Protein AF-A0A1F6UN71-F1 (afdb_monomer_lite)

Secondary structure (DSSP, 8-state):
-------------SPEEPSSPPP--GGGTTTEEEEEEETTEEEEEE-HHHHHHHHHHHHHT-

Organism: NCBI:txid1817761

Radius of gyration: 14.06 Å; chains: 1; bounding box: 27×30×37 Å

Foldseek 3Di:
DDPPPDPDPDPQDDWAWDPDDPDDDPLQVVFFPTWTHGPNDIDTDGNVVVSVVVVVVVVVVD

Sequence (62 aa):
MLVDALPVLMHLGAGRRLDGIPPHPEMLAGHVLGAWEHAGATWLEVALDGFFQTLGERIAAA

pLDDT: mean 75.83, std 17.51, range [33.69, 89.38]

Structure (mmCIF, N/CA/C/O backbone):
data_AF-A0A1F6UN71-F1
#
_entry.id   AF-A0A1F6UN71-F1
#
loop_
_atom_site.group_PDB
_atom_site.id
_atom_site.type_symbol
_atom_site.label_atom_id
_atom_site.label_alt_id
_atom_site.label_comp_id
_atom_site.label_asym_id
_atom_site.label_entity_id
_atom_site.label_seq_id
_atom_site.pdbx_PDB_ins_code
_atom_site.Cartn_x
_atom_site.Cartn_y
_atom_site.Cartn_z
_atom_site.occupancy
_atom_site.B_iso_or_equiv
_atom_site.auth_seq_id
_atom_site.auth_comp_id
_atom_site.auth_asym_id
_atom_site.auth_atom_id
_atom_site.pdbx_PDB_model_num
ATOM 1 N N . MET A 1 1 ? -14.641 23.999 -1.277 1.00 40.09 1 MET A N 1
ATOM 2 C CA . MET A 1 1 ? -13.465 23.200 -1.671 1.00 40.09 1 MET A CA 1
ATOM 3 C C . MET A 1 1 ? -13.932 21.757 -1.757 1.00 40.09 1 MET A C 1
ATOM 5 O O . MET A 1 1 ? -14.088 21.119 -0.728 1.00 40.09 1 MET A O 1
ATOM 9 N N . LEU A 1 2 ? -14.323 21.314 -2.951 1.00 33.69 2 LEU A N 1
ATOM 10 C CA . LEU A 1 2 ? -14.756 19.937 -3.192 1.00 33.69 2 LEU A CA 1
ATOM 11 C C . LEU A 1 2 ? -13.491 19.093 -3.346 1.00 33.69 2 LEU A C 1
ATOM 13 O O . LEU A 1 2 ? -12.737 19.285 -4.295 1.00 33.69 2 LEU A O 1
ATOM 17 N N . VAL A 1 3 ? -13.224 18.234 -2.365 1.00 43.66 3 VAL A N 1
ATOM 18 C CA . VAL A 1 3 ? -12.218 17.179 -2.490 1.00 43.66 3 VAL A CA 1
ATOM 19 C C . VAL A 1 3 ? -12.899 16.068 -3.276 1.00 43.66 3 VAL A C 1
ATOM 21 O O . VAL A 1 3 ? -13.688 15.302 -2.730 1.00 43.66 3 VAL A O 1
ATOM 24 N N . ASP A 1 4 ? -12.679 16.077 -4.586 1.00 42.84 4 ASP A N 1
ATOM 25 C CA . ASP A 1 4 ? -13.232 15.117 -5.536 1.00 42.84 4 ASP A CA 1
ATOM 26 C C . ASP A 1 4 ? -12.505 13.773 -5.357 1.00 42.84 4 ASP A C 1
ATOM 28 O O . ASP A 1 4 ? -11.499 13.486 -5.999 1.00 42.84 4 ASP A O 1
ATOM 32 N N . ALA A 1 5 ? -12.943 12.993 -4.365 1.00 42.47 5 ALA A N 1
ATOM 33 C CA . ALA A 1 5 ? -12.360 11.708 -3.980 1.00 42.47 5 ALA A CA 1
ATOM 34 C C . ALA A 1 5 ? -13.004 10.526 -4.729 1.00 42.47 5 ALA A C 1
ATOM 36 O O . ALA A 1 5 ? -13.197 9.451 -4.160 1.00 42.47 5 ALA A O 1
ATOM 37 N N . LEU A 1 6 ? -13.366 10.715 -6.000 1.00 37.00 6 LEU A N 1
ATOM 38 C CA . LEU A 1 6 ? -13.722 9.589 -6.858 1.00 37.00 6 LEU A CA 1
ATOM 39 C C . LEU A 1 6 ? -12.430 8.880 -7.291 1.00 37.00 6 LEU A C 1
ATOM 41 O O . LEU A 1 6 ? -11.509 9.546 -7.769 1.00 37.00 6 LEU A O 1
ATOM 45 N N . PRO A 1 7 ? -12.324 7.548 -7.133 1.00 43.62 7 PRO A N 1
ATOM 46 C CA . PRO A 1 7 ? -11.149 6.811 -7.567 1.00 43.62 7 PRO A CA 1
ATOM 47 C C . PRO A 1 7 ? -11.047 6.911 -9.089 1.00 43.62 7 PRO A C 1
ATOM 49 O O . PRO A 1 7 ? -11.750 6.228 -9.832 1.00 43.62 7 PRO A O 1
ATOM 52 N N . VAL A 1 8 ? -10.173 7.797 -9.564 1.00 45.41 8 VAL A N 1
ATOM 53 C CA . VAL A 1 8 ? -9.750 7.803 -10.959 1.00 45.41 8 VAL A CA 1
ATOM 54 C C . VAL A 1 8 ? -9.074 6.456 -11.184 1.00 45.41 8 VAL A C 1
ATOM 56 O O . VAL A 1 8 ? -8.095 6.141 -10.507 1.00 45.41 8 VAL A O 1
ATOM 59 N N . LEU A 1 9 ? -9.608 5.649 -12.106 1.00 44.72 9 LEU A N 1
ATOM 60 C CA . LEU A 1 9 ? -8.921 4.475 -12.644 1.00 44.72 9 LEU A CA 1
ATOM 61 C C . LEU A 1 9 ? -7.612 4.959 -13.272 1.00 44.72 9 LEU A C 1
ATOM 63 O O . LEU A 1 9 ? -7.553 5.343 -14.440 1.00 44.72 9 LEU A O 1
ATOM 67 N N . MET A 1 10 ? -6.576 5.022 -12.443 1.00 47.66 10 MET A N 1
ATOM 68 C CA . MET A 1 10 ? -5.275 5.540 -12.803 1.00 47.66 10 MET A CA 1
ATOM 69 C C . MET 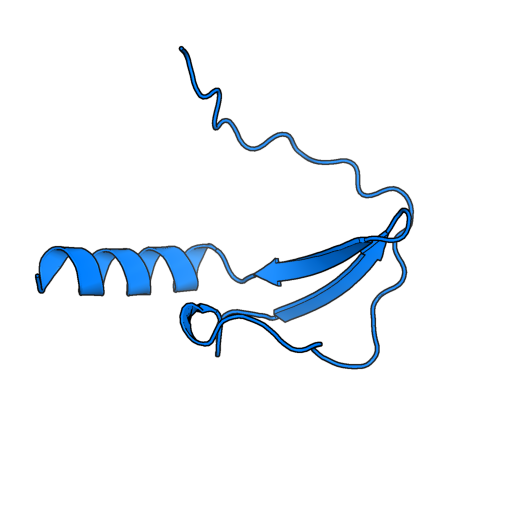A 1 10 ? -4.670 4.539 -13.784 1.00 47.66 10 MET A C 1
ATOM 71 O O . MET A 1 10 ? -4.362 3.404 -13.421 1.00 47.66 10 MET A O 1
ATOM 75 N N . HIS A 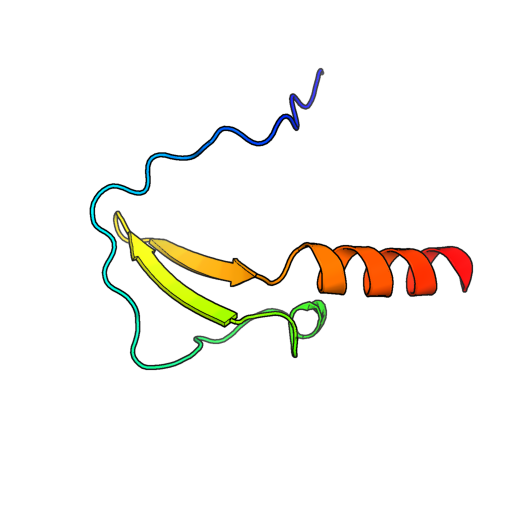1 11 ? -4.559 4.933 -15.053 1.00 43.72 11 HIS A N 1
ATOM 76 C CA . HIS A 1 11 ? -3.783 4.182 -16.031 1.00 43.72 11 HIS A CA 1
ATOM 77 C C . HIS A 1 11 ? -2.325 4.212 -15.571 1.00 43.72 11 HIS A C 1
ATOM 79 O O . HIS A 1 11 ? -1.607 5.184 -15.799 1.00 43.72 11 HIS A O 1
ATOM 85 N N . LEU A 1 12 ? -1.910 3.157 -14.871 1.00 51.41 12 LEU A N 1
ATOM 86 C CA . LEU A 1 12 ? -0.526 2.923 -14.495 1.00 51.41 12 LEU A CA 1
ATOM 87 C C . LEU A 1 12 ? 0.249 2.699 -15.797 1.00 51.41 12 LEU A C 1
ATOM 89 O O . LEU A 1 12 ? 0.292 1.588 -16.325 1.00 51.41 12 LEU A O 1
ATOM 93 N N . GLY A 1 13 ? 0.832 3.763 -16.358 1.00 52.75 13 GLY A N 1
ATOM 94 C CA . GLY A 1 13 ? 1.871 3.606 -17.376 1.00 52.75 13 GLY A CA 1
ATOM 95 C C . GLY A 1 13 ? 2.920 2.635 -16.833 1.00 52.75 13 GLY A C 1
ATOM 96 O O . GLY A 1 13 ? 3.189 2.684 -15.637 1.00 52.75 13 GLY A O 1
ATOM 97 N N . ALA A 1 14 ? 3.443 1.734 -17.672 1.00 54.69 14 ALA A N 1
ATOM 98 C CA . ALA A 1 14 ? 4.226 0.560 -17.266 1.00 54.69 14 ALA A CA 1
ATOM 99 C C . ALA A 1 14 ? 5.197 0.853 -16.101 1.00 54.69 14 ALA A C 1
ATOM 101 O O . ALA A 1 14 ? 6.302 1.354 -16.300 1.00 54.69 14 ALA A O 1
ATOM 102 N N . GLY A 1 15 ? 4.740 0.600 -14.873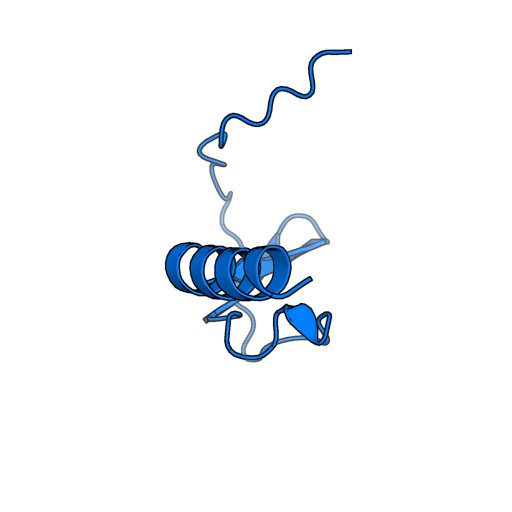 1.00 68.31 15 GLY A N 1
ATOM 103 C CA . GLY A 1 15 ? 5.528 0.746 -13.659 1.00 68.31 15 GLY A CA 1
ATOM 104 C C . GLY A 1 15 ? 6.320 -0.531 -13.428 1.00 68.31 15 GLY A C 1
ATOM 105 O O . GLY A 1 15 ? 5.859 -1.622 -13.768 1.00 68.31 15 GLY A O 1
ATOM 106 N N . ARG A 1 16 ? 7.514 -0.420 -12.849 1.00 81.00 16 ARG A N 1
ATOM 107 C CA . ARG A 1 16 ? 8.311 -1.594 -12.477 1.00 81.00 16 ARG A CA 1
ATOM 108 C C . ARG A 1 16 ? 7.887 -2.066 -11.092 1.00 81.00 16 ARG A C 1
ATOM 110 O O . ARG A 1 16 ? 7.965 -1.292 -10.143 1.00 81.00 16 ARG A O 1
ATOM 117 N N . ARG A 1 17 ? 7.475 -3.329 -10.954 1.00 86.19 17 ARG A N 1
ATOM 118 C CA . ARG A 1 17 ? 7.250 -3.938 -9.634 1.00 86.19 17 ARG A CA 1
ATOM 119 C C . ARG A 1 17 ? 8.588 -4.062 -8.902 1.00 86.19 17 ARG A C 1
ATOM 121 O O . ARG A 1 17 ? 9.576 -4.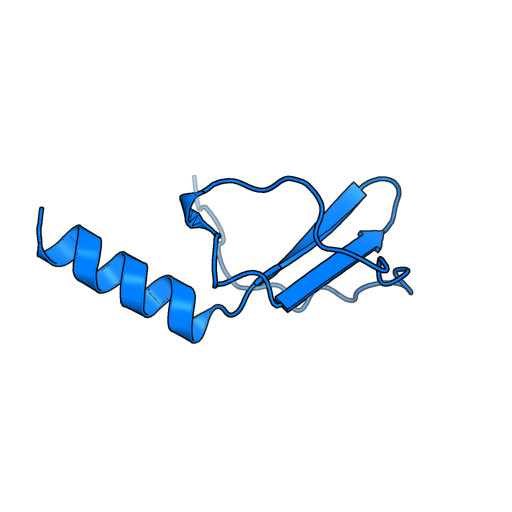475 -9.503 1.00 86.19 17 ARG A O 1
ATOM 128 N N . LEU A 1 18 ? 8.616 -3.678 -7.631 1.00 86.94 18 LEU A N 1
ATOM 129 C CA . LEU A 1 18 ? 9.787 -3.813 -6.769 1.00 86.94 18 LEU A CA 1
ATOM 130 C C . LEU A 1 18 ? 9.847 -5.224 -6.165 1.00 86.94 18 LEU A C 1
ATOM 132 O O . LEU A 1 18 ? 8.810 -5.811 -5.855 1.00 86.94 18 LEU A O 1
ATOM 136 N N . ASP A 1 19 ? 11.061 -5.739 -5.956 1.00 87.88 19 ASP A N 1
ATOM 137 C CA . ASP A 1 19 ? 11.301 -7.079 -5.387 1.00 87.88 19 ASP A CA 1
ATOM 138 C C . ASP A 1 19 ? 10.955 -7.177 -3.890 1.00 87.88 19 ASP A C 1
ATOM 140 O O . ASP A 1 19 ? 10.891 -8.266 -3.323 1.00 87.88 19 ASP A O 1
ATOM 144 N N . GLY A 1 20 ? 10.715 -6.041 -3.236 1.00 87.31 20 GLY A N 1
ATOM 145 C CA . GLY A 1 20 ? 10.372 -5.970 -1.824 1.00 87.31 20 GLY A CA 1
ATOM 146 C C . GLY A 1 20 ? 9.460 -4.794 -1.513 1.00 87.31 20 GLY A C 1
ATOM 147 O O . GLY A 1 20 ? 9.253 -3.897 -2.334 1.00 87.31 20 GLY A O 1
ATOM 148 N N . ILE A 1 21 ? 8.920 -4.808 -0.298 1.00 87.00 21 ILE A N 1
ATOM 149 C CA . ILE A 1 21 ? 8.104 -3.712 0.212 1.00 87.00 21 ILE A CA 1
ATOM 150 C C . ILE A 1 21 ? 9.047 -2.666 0.831 1.00 87.00 21 ILE A C 1
ATOM 152 O O . ILE A 1 21 ? 9.746 -2.980 1.798 1.00 87.00 21 ILE A O 1
ATOM 156 N N . PRO A 1 22 ? 9.099 -1.436 0.293 1.00 88.06 22 PRO A N 1
ATOM 157 C CA . PRO A 1 22 ? 9.884 -0.358 0.871 1.00 88.06 22 PRO A CA 1
ATOM 158 C C . PRO A 1 22 ? 9.301 0.083 2.227 1.00 88.06 22 PRO A C 1
ATOM 160 O O . PRO A 1 22 ? 8.177 -0.298 2.582 1.00 88.06 22 PRO A O 1
ATOM 163 N N . PRO A 1 23 ? 10.041 0.895 3.005 1.00 89.06 23 PRO A N 1
ATOM 164 C CA . PRO A 1 23 ? 9.535 1.452 4.253 1.00 89.06 23 PRO A CA 1
ATOM 165 C C . PRO A 1 23 ? 8.187 2.148 4.043 1.00 89.06 23 PRO A C 1
ATO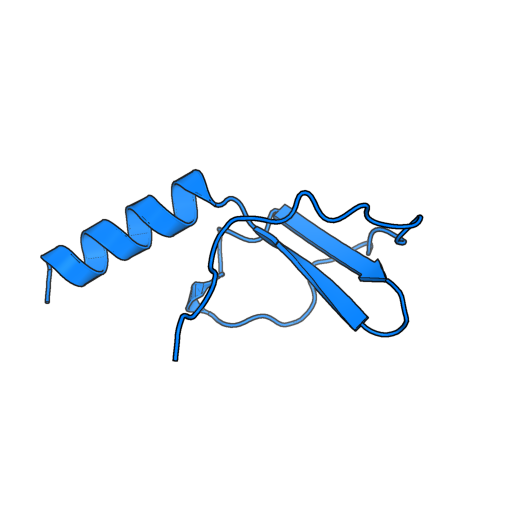M 167 O O . PRO A 1 23 ? 8.027 2.956 3.129 1.00 89.06 23 PRO A O 1
ATOM 170 N N . HIS A 1 24 ? 7.219 1.826 4.893 1.00 84.88 24 HIS A N 1
ATOM 171 C CA . HIS A 1 24 ? 5.859 2.346 4.828 1.00 84.88 24 HIS A CA 1
ATOM 172 C C . HIS A 1 24 ? 5.352 2.658 6.241 1.00 84.88 24 HIS A C 1
ATOM 174 O O . HIS A 1 24 ? 5.891 2.129 7.217 1.00 84.88 24 HIS A O 1
ATOM 180 N N . PRO A 1 25 ? 4.331 3.523 6.375 1.00 85.75 25 PRO A N 1
ATOM 181 C CA . PRO A 1 25 ? 3.690 3.782 7.658 1.00 85.75 25 PRO A CA 1
ATOM 182 C C . PRO A 1 25 ? 3.208 2.494 8.332 1.00 85.75 25 PRO A C 1
ATOM 184 O O . PRO A 1 25 ? 2.601 1.648 7.679 1.00 85.75 25 PRO A O 1
ATOM 187 N N . GLU A 1 26 ? 3.397 2.385 9.649 1.00 87.38 26 GLU A N 1
ATOM 188 C CA . GLU A 1 26 ? 2.985 1.217 10.447 1.00 87.38 26 GLU A CA 1
ATOM 189 C C . GLU A 1 26 ? 1.486 0.910 10.314 1.00 87.38 26 GLU A C 1
ATOM 191 O O . GLU A 1 26 ? 1.076 -0.244 10.306 1.00 87.38 26 GLU A O 1
ATOM 196 N N . MET A 1 27 ? 0.659 1.939 10.112 1.00 82.19 27 MET A N 1
ATOM 197 C CA . MET A 1 27 ? -0.777 1.787 9.860 1.00 82.19 27 MET A CA 1
ATOM 198 C C . MET A 1 27 ? -1.098 0.969 8.595 1.00 82.19 27 MET A C 1
ATOM 200 O O . MET A 1 27 ? -2.187 0.414 8.496 1.00 82.19 27 MET A O 1
ATOM 204 N N . LEU A 1 28 ? -0.179 0.902 7.628 1.00 82.88 28 LEU A N 1
ATOM 205 C CA . LEU A 1 28 ? -0.331 0.104 6.408 1.00 82.88 28 LEU A CA 1
ATOM 206 C C . LEU A 1 28 ? 0.279 -1.300 6.544 1.00 82.88 28 LEU A C 1
ATOM 208 O O . LEU A 1 28 ? 0.155 -2.105 5.618 1.00 82.88 28 LEU A O 1
ATOM 212 N N . ALA A 1 29 ? 0.933 -1.616 7.666 1.00 85.50 29 ALA A N 1
ATOM 213 C CA . ALA A 1 29 ? 1.541 -2.922 7.880 1.00 85.50 29 ALA A CA 1
ATOM 214 C C . ALA A 1 29 ? 0.480 -4.031 7.798 1.00 85.50 29 ALA A C 1
ATOM 216 O O . ALA A 1 29 ? -0.602 -3.920 8.367 1.00 85.50 29 ALA A O 1
ATOM 217 N N . GLY A 1 30 ? 0.779 -5.094 7.049 1.00 86.75 30 GLY A N 1
ATOM 218 C CA . GLY A 1 30 ? -0.171 -6.182 6.781 1.00 86.75 30 GLY A CA 1
ATOM 219 C C . GLY A 1 30 ? -1.211 -5.883 5.693 1.00 86.75 30 GLY A C 1
ATOM 220 O O . GLY A 1 30 ? -1.897 -6.803 5.258 1.00 86.75 30 GLY A O 1
ATOM 221 N N . HIS A 1 31 ? -1.291 -4.642 5.201 1.00 87.62 31 HIS A N 1
ATOM 222 C CA . HIS A 1 31 ? -2.185 -4.251 4.107 1.00 87.62 31 HIS A CA 1
ATOM 223 C C . HIS A 1 31 ? -1.446 -3.967 2.791 1.00 87.62 31 HIS A C 1
ATOM 225 O O . HIS A 1 31 ? -2.089 -3.880 1.748 1.00 87.62 31 HIS A O 1
ATOM 231 N N . VAL A 1 32 ? -0.115 -3.833 2.804 1.00 89.19 32 VAL A N 1
ATOM 232 C CA . VAL A 1 32 ? 0.688 -3.649 1.583 1.00 89.19 32 VAL A CA 1
ATOM 233 C C . VAL A 1 32 ? 0.911 -4.992 0.876 1.00 89.19 32 VAL A C 1
ATOM 235 O O . VAL A 1 32 ? 1.519 -5.903 1.430 1.00 89.19 32 VAL A O 1
ATOM 238 N N . LEU A 1 33 ? 0.446 -5.096 -0.368 1.00 88.38 33 LEU A N 1
ATOM 239 C CA . LEU A 1 33 ? 0.566 -6.270 -1.243 1.00 88.38 33 LEU A CA 1
ATOM 240 C C . LEU A 1 33 ? 1.806 -6.224 -2.144 1.00 88.38 33 LEU A C 1
ATOM 242 O O . LEU A 1 33 ? 2.262 -7.245 -2.663 1.00 88.38 33 LEU A O 1
ATOM 246 N N . GLY A 1 34 ? 2.343 -5.028 -2.362 1.00 88.75 34 GLY A N 1
ATOM 247 C CA . GLY A 1 34 ? 3.471 -4.811 -3.249 1.00 88.75 34 GLY A CA 1
ATOM 248 C C . GLY A 1 34 ? 3.832 -3.342 -3.365 1.00 88.75 34 GLY A C 1
ATOM 249 O O . GLY A 1 34 ? 3.178 -2.467 -2.797 1.00 88.75 34 GLY A O 1
ATOM 250 N N . ALA A 1 35 ? 4.890 -3.075 -4.119 1.00 89.38 35 ALA A N 1
ATOM 251 C CA . ALA A 1 35 ? 5.302 -1.723 -4.434 1.00 89.38 35 ALA A CA 1
ATOM 252 C C . ALA A 1 35 ? 5.744 -1.615 -5.890 1.00 89.38 35 ALA A C 1
ATOM 254 O O . ALA A 1 35 ? 6.238 -2.574 -6.487 1.00 89.38 35 ALA A O 1
ATOM 255 N N . TRP A 1 36 ? 5.549 -0.429 -6.447 1.00 88.75 36 TRP A N 1
ATOM 256 C CA . TRP A 1 36 ? 5.772 -0.126 -7.848 1.00 88.75 36 TRP A CA 1
ATOM 257 C C . TRP A 1 36 ? 6.573 1.162 -7.973 1.00 88.75 36 TRP A C 1
ATOM 259 O O . TRP A 1 36 ? 6.295 2.151 -7.300 1.00 88.75 36 TRP A O 1
ATOM 269 N N . GLU A 1 37 ? 7.551 1.167 -8.863 1.00 87.06 37 GLU A N 1
ATOM 270 C CA . GLU A 1 37 ? 8.252 2.371 -9.276 1.00 87.06 37 GLU A CA 1
ATOM 271 C C . GLU A 1 37 ? 7.597 2.911 -10.545 1.00 87.06 37 GLU A C 1
ATOM 273 O O . GLU A 1 37 ? 7.522 2.223 -11.568 1.00 87.06 37 GLU A O 1
ATOM 278 N N . HIS A 1 38 ? 7.109 4.145 -10.478 1.00 82.25 38 HIS A N 1
ATOM 279 C CA . HIS A 1 38 ? 6.485 4.817 -11.607 1.00 82.25 38 HIS A CA 1
ATOM 280 C C . HIS A 1 38 ? 6.797 6.313 -11.565 1.00 82.25 38 HIS A C 1
ATOM 282 O O . HIS A 1 38 ? 6.548 6.975 -10.558 1.00 82.25 38 HIS A O 1
ATOM 288 N N . ALA A 1 39 ? 7.333 6.842 -12.669 1.00 82.88 39 ALA A N 1
ATOM 289 C CA . ALA A 1 39 ? 7.653 8.263 -12.838 1.00 82.88 39 ALA A CA 1
ATOM 290 C C . ALA A 1 39 ? 8.533 8.860 -11.712 1.00 82.88 39 ALA A C 1
ATOM 292 O O . ALA A 1 39 ? 8.334 9.997 -11.296 1.00 82.88 39 ALA A O 1
ATOM 293 N N . GLY A 1 40 ? 9.497 8.086 -11.197 1.00 81.56 40 GLY A N 1
ATOM 294 C CA . GLY A 1 40 ? 10.378 8.513 -10.099 1.0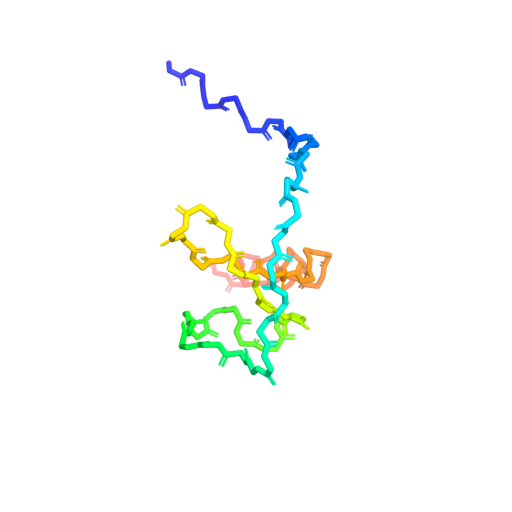0 81.56 40 GLY A CA 1
ATOM 295 C C . GLY A 1 40 ? 9.717 8.517 -8.716 1.00 81.56 40 GLY A C 1
ATOM 296 O O . GLY A 1 40 ? 10.347 8.923 -7.743 1.00 81.56 40 GLY A O 1
ATOM 297 N N . ALA A 1 41 ? 8.469 8.054 -8.612 1.00 84.06 41 ALA A N 1
ATOM 298 C CA . ALA A 1 41 ? 7.759 7.861 -7.358 1.00 84.06 41 ALA A CA 1
ATOM 299 C C . ALA A 1 41 ? 7.602 6.370 -7.036 1.00 84.06 41 ALA A C 1
ATOM 301 O O . ALA A 1 41 ? 7.510 5.516 -7.922 1.00 84.06 41 ALA A O 1
ATOM 302 N N . THR A 1 42 ? 7.547 6.073 -5.739 1.00 85.50 42 THR A N 1
ATOM 303 C CA . THR A 1 42 ? 7.210 4.745 -5.224 1.00 85.50 42 THR A CA 1
ATOM 304 C C . THR A 1 42 ? 5.735 4.712 -4.860 1.00 85.50 42 THR A C 1
ATOM 306 O O . THR A 1 42 ? 5.268 5.516 -4.056 1.00 85.50 42 THR A O 1
ATOM 309 N N . TRP A 1 43 ? 5.017 3.761 -5.436 1.00 86.38 43 TRP A N 1
ATOM 310 C CA . TRP A 1 43 ? 3.606 3.511 -5.199 1.00 86.38 43 TRP A CA 1
ATOM 311 C C . TRP A 1 43 ? 3.453 2.233 -4.392 1.00 86.38 43 TRP A C 1
ATOM 313 O O . TRP A 1 43 ? 4.066 1.219 -4.719 1.00 86.38 43 TRP A O 1
ATOM 323 N N . LEU A 1 44 ? 2.630 2.275 -3.348 1.00 87.75 44 LEU A N 1
ATOM 324 C CA . LEU A 1 44 ? 2.286 1.097 -2.560 1.00 87.75 44 LEU A CA 1
ATOM 325 C C . LEU A 1 44 ? 0.969 0.525 -3.077 1.00 87.75 44 LEU A C 1
ATOM 327 O O . LEU A 1 44 ? -0.028 1.234 -3.190 1.00 87.75 44 LEU A O 1
ATOM 331 N N . GLU A 1 45 ? 0.973 -0.765 -3.379 1.00 86.94 45 GLU A N 1
ATOM 332 C CA . GLU A 1 45 ? -0.235 -1.526 -3.663 1.00 86.94 45 GLU A CA 1
ATOM 333 C C . GLU A 1 45 ? -0.832 -1.956 -2.323 1.00 86.94 45 GLU A C 1
ATOM 335 O O . GLU A 1 45 ? -0.195 -2.696 -1.575 1.00 86.94 45 GLU A O 1
ATOM 340 N N . VAL A 1 46 ? -2.025 -1.461 -1.992 1.00 86.75 46 VAL A N 1
ATOM 341 C CA . VAL A 1 46 ? -2.674 -1.696 -0.695 1.00 86.75 46 VAL A CA 1
ATOM 342 C C . VAL A 1 46 ? -3.969 -2.477 -0.901 1.00 86.75 46 VAL A C 1
ATOM 344 O O . VAL A 1 46 ? -4.770 -2.140 -1.771 1.00 86.75 46 VAL A O 1
ATOM 347 N N . ALA A 1 47 ? -4.198 -3.495 -0.074 1.00 87.12 47 ALA A N 1
ATOM 348 C CA . ALA A 1 47 ? -5.463 -4.212 0.014 1.00 87.12 47 ALA A CA 1
ATOM 349 C C . ALA A 1 47 ? -6.536 -3.312 0.650 1.00 87.12 47 ALA A C 1
ATOM 351 O O . ALA A 1 47 ? -6.698 -3.291 1.873 1.00 87.12 47 ALA A O 1
ATOM 352 N N . LEU A 1 48 ? -7.247 -2.547 -0.185 1.00 82.88 48 LEU A N 1
ATOM 353 C CA . LEU A 1 48 ? -8.204 -1.529 0.261 1.00 82.88 48 LEU A CA 1
ATOM 354 C C . LEU A 1 48 ? -9.328 -2.101 1.131 1.00 82.88 48 LEU A C 1
ATOM 356 O O . LEU A 1 48 ? -9.630 -1.512 2.164 1.00 82.88 48 LEU A O 1
ATOM 360 N N . ASP A 1 49 ? -9.898 -3.252 0.769 1.00 83.94 49 ASP A N 1
ATOM 361 C CA . ASP A 1 49 ? -11.015 -3.849 1.517 1.00 83.94 49 ASP A CA 1
ATOM 362 C C . ASP A 1 49 ? -10.627 -4.148 2.972 1.00 83.94 49 ASP A C 1
ATOM 364 O O . ASP A 1 49 ? -11.307 -3.728 3.909 1.00 83.94 49 ASP A O 1
ATOM 368 N N . GLY A 1 50 ? -9.478 -4.803 3.169 1.00 82.19 50 GLY A N 1
ATOM 369 C CA . GLY A 1 50 ? -8.961 -5.099 4.505 1.00 82.19 50 GLY A CA 1
ATOM 370 C C . GLY A 1 50 ? -8.553 -3.837 5.266 1.00 82.19 50 GLY A C 1
ATOM 371 O O . GLY A 1 50 ? -8.816 -3.724 6.460 1.00 82.19 50 GLY A O 1
ATOM 372 N N . PHE A 1 51 ? -7.953 -2.863 4.576 1.00 85.00 51 PHE A N 1
ATOM 373 C CA . PHE A 1 51 ? -7.552 -1.595 5.186 1.00 85.00 51 PHE A CA 1
ATOM 374 C C . PHE A 1 51 ? -8.756 -0.798 5.711 1.00 85.00 51 PHE A C 1
ATOM 376 O O . PHE A 1 51 ? -8.748 -0.354 6.860 1.00 85.00 51 PHE A O 1
ATOM 383 N N . PHE A 1 52 ? -9.809 -0.637 4.904 1.00 85.75 52 PHE A N 1
ATOM 384 C CA . PHE A 1 52 ? -10.998 0.117 5.309 1.00 85.75 52 PHE A CA 1
ATOM 385 C C . PHE A 1 52 ? -11.796 -0.586 6.405 1.00 85.75 52 PHE A C 1
ATOM 387 O O . PHE A 1 52 ? -12.355 0.097 7.263 1.00 85.75 52 PHE A O 1
ATOM 394 N N . GLN A 1 53 ? -11.804 -1.920 6.432 1.00 86.69 53 GLN A N 1
ATOM 395 C CA . GLN A 1 53 ? -12.394 -2.663 7.540 1.00 86.69 53 GLN A CA 1
ATOM 396 C C . GLN A 1 53 ? -11.662 -2.369 8.859 1.00 86.69 53 GLN A C 1
ATOM 398 O O . GLN A 1 53 ? -12.290 -1.927 9.820 1.00 86.69 53 GLN A O 1
ATOM 403 N N . THR A 1 54 ? -10.335 -2.541 8.899 1.00 85.50 54 THR A N 1
ATOM 404 C CA . THR A 1 54 ? -9.532 -2.267 10.104 1.00 85.50 54 THR A CA 1
ATOM 405 C C . THR A 1 54 ? -9.631 -0.803 10.539 1.00 85.50 54 THR A C 1
ATOM 407 O O . THR A 1 54 ? -9.699 -0.505 11.734 1.00 85.50 54 THR A O 1
ATOM 410 N N . LEU A 1 55 ? -9.675 0.130 9.584 1.00 84.00 55 LEU A N 1
ATOM 411 C CA . LEU A 1 55 ? -9.901 1.543 9.872 1.00 84.00 55 LEU A CA 1
ATOM 412 C C . LEU A 1 55 ? -11.282 1.779 10.502 1.00 84.00 55 LEU A C 1
ATOM 414 O O . LEU A 1 55 ? -11.380 2.498 11.496 1.00 84.00 55 LEU A O 1
ATOM 418 N N . GLY A 1 56 ? -12.330 1.160 9.954 1.00 86.19 56 GLY A N 1
ATOM 419 C CA . GLY A 1 56 ? -13.693 1.255 10.476 1.00 86.19 56 GLY A CA 1
ATOM 420 C C . GLY A 1 56 ? -13.807 0.739 11.910 1.00 86.19 56 GLY A C 1
ATOM 421 O O . GLY A 1 56 ? -14.387 1.413 12.758 1.00 86.19 56 GLY A O 1
ATOM 422 N N . GLU A 1 57 ? -13.187 -0.404 12.205 1.00 88.12 57 GLU A N 1
ATOM 423 C CA . GLU A 1 57 ? -13.135 -0.981 13.554 1.00 88.12 57 GLU A CA 1
ATOM 424 C C . GLU A 1 57 ? -12.434 -0.049 14.554 1.00 88.12 57 GLU A C 1
ATOM 426 O O . GLU A 1 57 ? -12.922 0.150 15.665 1.00 88.12 57 GLU A O 1
ATOM 431 N N . ARG A 1 58 ? -11.319 0.580 14.155 1.00 83.75 58 ARG A N 1
ATOM 432 C CA . ARG A 1 58 ? -10.582 1.528 15.009 1.00 83.75 58 ARG A CA 1
ATOM 433 C C . ARG A 1 58 ? -11.355 2.812 15.284 1.00 83.75 58 ARG A C 1
ATOM 435 O O . ARG A 1 58 ? -11.318 3.293 16.410 1.00 83.75 58 ARG A O 1
ATOM 442 N N . ILE A 1 59 ? -12.030 3.366 14.276 1.00 86.62 59 ILE A N 1
ATOM 443 C CA . ILE A 1 59 ? -12.855 4.572 14.440 1.00 86.62 59 ILE A CA 1
ATOM 444 C C . ILE A 1 59 ? -14.063 4.273 15.331 1.00 86.62 59 ILE A C 1
ATOM 446 O O . ILE A 1 59 ? -14.406 5.094 16.170 1.00 86.62 59 ILE A O 1
ATOM 450 N N . ALA A 1 60 ? -14.691 3.104 15.185 1.00 84.12 60 ALA A N 1
ATOM 451 C CA . ALA A 1 60 ? -15.822 2.707 16.022 1.00 84.12 60 ALA A CA 1
ATOM 452 C C . ALA A 1 60 ? -15.436 2.431 17.490 1.00 84.12 60 ALA A C 1
ATOM 454 O O . ALA A 1 60 ? -16.302 2.465 18.362 1.00 84.12 60 ALA A O 1
ATOM 455 N N . ALA A 1 61 ? -14.162 2.131 17.758 1.00 78.62 61 ALA A N 1
ATOM 456 C CA . ALA A 1 61 ? -13.633 1.865 19.095 1.00 78.62 61 ALA A CA 1
ATOM 457 C C . ALA A 1 61 ? -13.112 3.116 19.835 1.00 78.62 61 ALA A C 1
ATOM 459 O O . ALA A 1 61 ? -12.689 2.988 20.987 1.00 78.62 61 ALA A O 1
ATOM 460 N N . ALA A 1 62 ? -13.104 4.285 19.185 1.00 67.25 62 ALA A N 1
ATOM 461 C CA . ALA A 1 62 ? -12.637 5.567 19.724 1.00 67.25 62 ALA A CA 1
ATOM 462 C C . ALA A 1 62 ? -13.807 6.457 20.169 1.00 67.25 62 ALA A C 1
ATOM 464 O O . ALA A 1 62 ? -13.630 7.174 21.180 1.00 67.25 62 ALA A O 1
#